Protein AF-A0A644XLJ5-F1 (afdb_monomer_lite)

Secondary structure (DSSP, 8-state):
---HHHHHHHHHHHTT-SEEEES-GGGS--S-TT-HHHHHHHHHHHHHHHHHTT-EEEE-----TTTTT-HHHHHHHTHHHHHH-SEEEEEEE-TTSSEEEEEEEEESSS-----EEEEE-TTS-EEE-SSS-HHHHHTTT--S-----THHHHHHHHS--

Foldseek 3Di:
DQDVVVLVVVLVVLAVAQEDEAPAPPVRDPDDLPPLVSLLVVLVSVVVSCVVRVHHYHHHDDDDPVQLLDPVSRCVSCVSVVVSDQWDWDWHADPVSQKIKIDTSHHHPDDDDDIFIWGADPVRDIDTDPPDDCPPRNPVPDDDDDDPDPVVVVVVVVVPD

Radius of gyration: 18.46 Å; chains: 1; bounding box: 52×44×39 Å

Sequence (161 aa):
MVDDAAVQWLMTQADGMRLLIIDPLSHITSSDENDNALRTLVVQTLKYIACEKECAILVAHHTNKGDADSAQGWLRGASALVDAARYVLTMQKWKDSWRLRLQWVKLNGCAPIADMAVKREPNGVLRRDMDSELEEDWDAKKKKGKGKGYGEKIRRARDGY

pLDDT: mean 76.79, std 19.03, range [32.72, 97.88]

InterPro domains:
  IPR027417 P-loop containing nucleoside triphosphate hydrolase [G3DSA:3.40.50.300] (1-145)
  IPR027417 P-loop containing nucleoside triphosphate hydrolase [SSF52540] (16-112)

Structure (mmCIF, N/CA/C/O backbone):
data_AF-A0A644XLJ5-F1
#
_entry.id   AF-A0A644XLJ5-F1
#
loop_
_atom_site.group_PDB
_atom_site.id
_atom_site.type_symbol
_atom_site.label_atom_id
_atom_site.label_alt_id
_atom_site.label_comp_id
_atom_site.label_asym_id
_atom_site.label_entity_id
_atom_site.label_seq_id
_atom_site.pdbx_PDB_ins_code
_atom_site.Cartn_x
_atom_site.Cartn_y
_atom_site.Cartn_z
_atom_site.occupancy
_atom_site.B_iso_or_equiv
_atom_site.auth_seq_id
_atom_site.auth_comp_id
_atom_site.auth_asym_id
_atom_site.auth_atom_id
_atom_site.pdbx_PDB_model_num
ATOM 1 N N . MET A 1 1 ? -11.737 16.084 12.154 1.00 62.50 1 MET A N 1
ATOM 2 C CA . MET A 1 1 ? -12.592 15.062 12.795 1.00 62.50 1 MET A CA 1
ATOM 3 C C . MET A 1 1 ? -12.661 13.880 11.846 1.00 62.50 1 MET A C 1
ATOM 5 O O . MET A 1 1 ? -12.686 14.127 10.646 1.00 62.50 1 MET A O 1
ATOM 9 N N . VAL A 1 2 ? -12.589 12.647 12.348 1.00 75.44 2 VAL A N 1
ATOM 10 C CA . VAL A 1 2 ? -12.787 11.444 11.520 1.00 75.44 2 VAL A CA 1
ATOM 11 C C . VAL A 1 2 ? -14.292 11.247 11.344 1.00 75.44 2 VAL A C 1
ATOM 13 O O . VAL A 1 2 ? -15.042 11.525 12.273 1.00 75.44 2 VAL A O 1
ATOM 16 N N . ASP A 1 3 ? -14.731 10.841 10.156 1.00 86.00 3 ASP A N 1
ATOM 17 C CA . ASP A 1 3 ? -16.136 10.530 9.894 1.00 86.00 3 ASP A CA 1
ATOM 18 C C . ASP A 1 3 ? -16.467 9.122 10.412 1.00 86.00 3 ASP A C 1
ATOM 20 O O . ASP A 1 3 ? -16.031 8.119 9.841 1.00 86.00 3 ASP A O 1
ATOM 24 N N . ASP A 1 4 ? -17.241 9.052 11.494 1.00 88.62 4 ASP A N 1
ATOM 25 C CA . ASP A 1 4 ? -17.640 7.795 12.131 1.00 88.62 4 ASP A CA 1
ATOM 26 C C . ASP A 1 4 ? -18.445 6.886 11.188 1.00 88.62 4 ASP A C 1
ATOM 28 O O . ASP A 1 4 ? -18.309 5.661 11.242 1.00 88.62 4 ASP A O 1
ATOM 32 N N . ALA A 1 5 ? -19.242 7.456 10.276 1.00 90.31 5 ALA A N 1
ATOM 33 C CA . ALA A 1 5 ? -20.004 6.669 9.310 1.00 90.31 5 ALA A CA 1
ATOM 34 C C . ALA A 1 5 ? -19.071 5.988 8.297 1.00 90.31 5 ALA A C 1
ATOM 36 O O . ALA A 1 5 ? -19.259 4.813 7.968 1.00 90.31 5 ALA A O 1
ATOM 37 N N . ALA A 1 6 ? -18.026 6.693 7.853 1.00 89.06 6 ALA A N 1
ATOM 38 C CA . ALA A 1 6 ? -17.002 6.129 6.975 1.00 89.06 6 ALA A CA 1
ATOM 39 C C . ALA A 1 6 ? -16.196 5.020 7.674 1.00 89.06 6 ALA A C 1
ATOM 41 O O . ALA A 1 6 ? -15.914 3.980 7.071 1.00 89.06 6 ALA A O 1
ATOM 42 N N . VAL A 1 7 ? -15.870 5.202 8.959 1.00 91.56 7 VAL A N 1
ATOM 43 C CA . VAL A 1 7 ? -15.198 4.174 9.774 1.00 91.56 7 VAL A CA 1
ATOM 44 C C . VAL A 1 7 ? -16.067 2.927 9.900 1.00 91.56 7 VAL A C 1
ATOM 46 O O . VAL A 1 7 ? -15.589 1.821 9.639 1.00 91.56 7 VAL A O 1
ATOM 49 N N . GLN A 1 8 ? -17.349 3.088 10.230 1.00 94.88 8 GLN A N 1
ATOM 50 C CA . GLN A 1 8 ? -18.272 1.963 10.366 1.00 94.88 8 GLN A CA 1
ATOM 51 C C . GLN A 1 8 ? -18.473 1.216 9.040 1.00 94.88 8 GLN A C 1
ATOM 53 O O . GLN A 1 8 ? -18.557 -0.019 9.009 1.00 94.88 8 GLN A O 1
ATOM 58 N N . TRP A 1 9 ? -18.509 1.951 7.927 1.00 94.38 9 TRP A N 1
ATOM 59 C CA . TRP A 1 9 ? -18.566 1.356 6.599 1.00 94.38 9 TRP A CA 1
ATOM 60 C C . TRP A 1 9 ? -17.327 0.494 6.317 1.00 94.38 9 TRP A C 1
ATOM 62 O O . TRP A 1 9 ? -17.480 -0.664 5.921 1.00 94.38 9 TRP A O 1
ATOM 72 N N . LEU A 1 10 ? -16.117 0.997 6.602 1.00 93.94 10 LEU A N 1
ATOM 73 C CA . LEU A 1 10 ? -14.871 0.231 6.457 1.00 93.94 10 LEU A CA 1
ATOM 74 C C . LEU A 1 10 ? -14.826 -0.997 7.372 1.00 93.94 10 LEU A C 1
ATOM 76 O O . LEU A 1 10 ? -14.411 -2.066 6.929 1.00 93.94 10 LEU A O 1
ATOM 80 N N . MET A 1 11 ? -15.286 -0.877 8.620 1.00 96.19 11 MET A N 1
ATOM 81 C CA . MET A 1 11 ? -15.397 -2.019 9.534 1.00 96.19 11 MET A CA 1
ATOM 82 C C . MET A 1 11 ? -16.300 -3.117 8.975 1.00 96.19 11 MET A C 1
ATOM 84 O O . MET A 1 11 ? -15.992 -4.295 9.130 1.00 96.19 11 MET A O 1
ATOM 88 N N . THR A 1 12 ? -17.389 -2.739 8.306 1.00 97.12 12 THR A N 1
ATOM 89 C CA . THR A 1 12 ? -18.287 -3.699 7.652 1.00 97.12 12 THR A CA 1
ATOM 90 C C . THR A 1 12 ? -17.594 -4.390 6.477 1.00 97.12 12 THR A C 1
ATOM 92 O O . THR A 1 12 ? -17.724 -5.599 6.329 1.00 97.12 12 THR A O 1
ATOM 95 N N . GLN A 1 13 ? -16.813 -3.658 5.671 1.00 96.31 13 GLN A N 1
ATOM 96 C CA . GLN A 1 13 ? -16.063 -4.256 4.554 1.00 96.31 13 GLN A CA 1
ATOM 97 C C . GLN A 1 13 ? -14.931 -5.182 5.023 1.00 96.31 13 GLN A C 1
ATOM 99 O O . GLN A 1 13 ? -14.586 -6.132 4.327 1.00 96.31 13 GLN A O 1
ATOM 104 N N . ALA A 1 14 ? -14.335 -4.900 6.182 1.00 97.00 14 ALA A N 1
ATOM 105 C CA . ALA A 1 14 ? -13.264 -5.708 6.759 1.00 97.00 14 ALA A CA 1
ATOM 106 C C . ALA A 1 14 ? -13.770 -6.982 7.464 1.00 97.00 14 ALA A C 1
ATOM 108 O O . ALA A 1 14 ? -12.965 -7.852 7.790 1.00 97.00 14 ALA A O 1
ATOM 109 N N . ASP A 1 15 ? -15.076 -7.111 7.706 1.00 96.88 15 ASP A N 1
ATOM 110 C CA . ASP A 1 15 ? -15.642 -8.238 8.446 1.00 96.88 15 ASP A CA 1
ATOM 111 C C . ASP A 1 15 ? -15.439 -9.568 7.699 1.00 96.88 15 ASP A C 1
ATOM 113 O O . ASP A 1 15 ? -15.807 -9.720 6.534 1.00 96.88 15 ASP A O 1
ATOM 117 N N . GLY A 1 16 ? -14.789 -10.532 8.358 1.00 97.00 16 GLY A N 1
ATOM 118 C CA . GLY A 1 16 ? -14.433 -11.825 7.763 1.00 97.00 16 GLY A CA 1
ATOM 119 C C . GLY A 1 16 ? -13.332 -11.774 6.693 1.00 97.00 16 GLY A C 1
ATOM 120 O O . GLY A 1 16 ? -12.995 -12.812 6.116 1.00 97.00 16 GLY A O 1
ATOM 121 N N . MET A 1 17 ? -12.754 -10.602 6.414 1.00 97.88 17 MET A N 1
ATOM 122 C CA . MET A 1 17 ? -11.672 -10.447 5.444 1.00 97.88 17 MET A CA 1
ATOM 123 C C . MET A 1 17 ? -10.304 -10.617 6.104 1.00 97.88 17 MET A C 1
ATOM 125 O O . MET A 1 17 ? -10.074 -10.212 7.237 1.00 97.88 17 MET A O 1
ATOM 129 N N . ARG A 1 18 ? -9.348 -11.185 5.361 1.00 97.62 18 ARG A N 1
ATOM 130 C CA . ARG A 1 18 ? -7.942 -11.274 5.805 1.00 97.62 18 ARG A CA 1
ATOM 131 C C . ARG A 1 18 ? -7.096 -10.091 5.341 1.00 97.62 18 ARG A C 1
ATOM 133 O O . ARG A 1 18 ? -6.046 -9.830 5.925 1.00 97.62 18 ARG A O 1
ATOM 140 N N . LEU A 1 19 ? -7.518 -9.425 4.266 1.00 97.12 19 LEU A N 1
ATOM 141 C CA . LEU A 1 19 ? -6.826 -8.295 3.659 1.00 97.12 19 LEU A CA 1
ATOM 142 C C . LEU A 1 19 ? -7.836 -7.335 3.028 1.00 97.12 19 LEU A C 1
ATOM 144 O O . LEU A 1 19 ? -8.640 -7.741 2.193 1.00 97.12 19 LEU A O 1
ATOM 148 N N . LEU A 1 20 ? -7.707 -6.059 3.368 1.00 96.31 20 LEU A N 1
ATOM 149 C CA . LEU A 1 20 ? -8.382 -4.937 2.739 1.00 96.31 20 LEU A CA 1
ATOM 150 C C . LEU A 1 20 ? -7.337 -4.073 2.027 1.00 96.31 20 LEU A C 1
ATOM 152 O O . LEU A 1 20 ? -6.303 -3.737 2.608 1.00 96.31 20 LEU A O 1
ATOM 156 N N . ILE A 1 21 ? -7.598 -3.714 0.770 1.00 95.88 21 ILE A N 1
ATOM 157 C CA . ILE A 1 21 ? -6.720 -2.847 -0.025 1.00 95.88 21 ILE A CA 1
ATOM 158 C C . ILE A 1 21 ? -7.434 -1.521 -0.275 1.00 95.88 21 ILE A C 1
ATOM 160 O O . ILE A 1 21 ? -8.540 -1.503 -0.809 1.00 95.88 21 ILE A O 1
ATOM 164 N N . ILE A 1 22 ? -6.787 -0.422 0.101 1.00 92.94 22 ILE A N 1
ATOM 165 C CA . ILE A 1 22 ? -7.260 0.945 -0.122 1.00 92.94 22 ILE A CA 1
ATOM 166 C C . ILE A 1 22 ? -6.357 1.585 -1.173 1.00 92.94 22 ILE A C 1
ATOM 168 O O . ILE A 1 22 ? -5.166 1.782 -0.923 1.00 92.94 22 ILE A O 1
ATOM 172 N N . ASP A 1 23 ? -6.913 1.921 -2.334 1.00 92.19 23 ASP A N 1
ATOM 173 C CA . ASP A 1 23 ? -6.156 2.468 -3.461 1.00 92.19 23 ASP A CA 1
ATOM 174 C C . ASP A 1 23 ? -6.890 3.644 -4.141 1.00 92.19 23 ASP A C 1
ATOM 176 O O . ASP A 1 23 ? -7.913 3.408 -4.789 1.00 92.19 23 ASP A O 1
ATOM 180 N N . PRO A 1 24 ? -6.403 4.899 -4.028 1.00 87.62 24 PRO A N 1
ATOM 181 C CA . PRO A 1 24 ? -5.344 5.398 -3.143 1.00 87.62 24 PRO A CA 1
ATOM 182 C C . PRO A 1 24 ? -5.883 5.981 -1.823 1.00 87.62 24 PRO A C 1
ATOM 184 O O . PRO A 1 24 ? -7.050 6.358 -1.706 1.00 87.62 24 PRO A O 1
ATOM 187 N N . LEU A 1 25 ? -4.995 6.162 -0.838 1.00 84.75 25 LEU A N 1
ATOM 188 C CA . LEU A 1 25 ? -5.305 6.827 0.438 1.00 84.75 25 LEU A CA 1
ATOM 189 C C . LEU A 1 25 ? -5.926 8.217 0.255 1.00 84.75 25 LEU A C 1
ATOM 191 O O . LEU A 1 25 ? -6.814 8.603 1.007 1.00 84.75 25 LEU A O 1
ATOM 195 N N . SER A 1 26 ? -5.469 8.962 -0.754 1.00 80.44 26 SER A N 1
ATOM 196 C CA . SER A 1 26 ? -5.893 10.342 -1.006 1.00 80.44 26 SER A CA 1
ATOM 197 C C . SER A 1 26 ? -7.382 10.478 -1.324 1.00 80.44 26 SER A C 1
ATOM 199 O O . SER A 1 26 ? -7.928 11.563 -1.171 1.00 80.44 26 SER A O 1
ATOM 201 N N . HIS A 1 27 ? -8.059 9.408 -1.749 1.00 81.50 27 HIS A N 1
ATOM 202 C CA . HIS A 1 27 ? -9.496 9.453 -2.041 1.00 81.50 27 HIS A CA 1
ATOM 203 C C . HIS A 1 27 ? -10.372 9.271 -0.797 1.00 81.50 27 HIS A C 1
ATOM 205 O O . HIS A 1 27 ? -11.561 9.573 -0.848 1.00 81.50 27 HIS A O 1
ATOM 211 N N . ILE A 1 28 ? -9.801 8.798 0.314 1.00 78.25 28 ILE A N 1
ATOM 212 C CA . ILE A 1 28 ? -10.531 8.576 1.572 1.00 78.25 28 ILE A CA 1
ATOM 213 C C . ILE A 1 28 ? -10.141 9.574 2.668 1.00 78.25 28 ILE A C 1
ATOM 215 O O . ILE A 1 28 ? -10.631 9.495 3.792 1.00 78.25 28 ILE A O 1
ATOM 219 N N . THR A 1 29 ? -9.257 10.520 2.352 1.00 74.31 29 THR A N 1
ATOM 220 C CA . THR A 1 29 ? -8.836 11.588 3.256 1.00 74.31 29 THR A CA 1
ATOM 221 C C . THR A 1 29 ? -9.058 12.931 2.581 1.00 74.31 29 THR A C 1
ATOM 223 O O . THR A 1 29 ? -8.467 13.201 1.543 1.00 74.31 29 THR A O 1
ATOM 226 N N . SER A 1 30 ? -9.861 13.804 3.181 1.00 61.97 30 SER A N 1
ATOM 227 C CA . SER A 1 30 ? -10.129 15.149 2.655 1.00 61.97 30 SER A CA 1
ATOM 228 C C . SER A 1 30 ? -9.070 16.187 3.063 1.00 61.97 30 SER A C 1
ATOM 230 O O . SER A 1 30 ? -9.367 17.380 3.093 1.00 61.97 30 SER A O 1
ATOM 232 N N . SER A 1 31 ? -7.871 15.758 3.473 1.00 56.44 31 SER A N 1
ATOM 233 C CA . SER A 1 31 ? -6.854 16.667 4.000 1.00 56.44 31 SER A CA 1
ATOM 234 C C . SER A 1 31 ? -6.036 17.308 2.889 1.00 56.44 31 SER A C 1
ATOM 236 O O . SER A 1 31 ? -5.711 16.661 1.896 1.00 56.44 31 SER A O 1
ATOM 238 N N . ASP A 1 32 ? -5.603 18.548 3.121 1.00 56.12 32 ASP A N 1
ATOM 239 C CA . ASP A 1 32 ? -4.381 19.041 2.496 1.00 56.12 32 ASP A CA 1
ATOM 240 C C . ASP A 1 32 ? -3.269 18.029 2.810 1.00 56.12 32 ASP A C 1
ATOM 242 O O . ASP A 1 32 ? -3.129 17.558 3.947 1.00 56.12 32 ASP A O 1
ATOM 246 N N . GLU A 1 33 ? -2.535 17.607 1.789 1.00 53.91 33 GLU A N 1
ATOM 247 C CA . GLU A 1 33 ? -1.616 16.477 1.867 1.00 53.91 33 GLU A CA 1
ATOM 248 C C . GLU A 1 33 ? -0.504 16.725 2.909 1.00 53.91 33 GLU A C 1
ATOM 250 O O . GLU A 1 33 ? 0.126 15.778 3.356 1.00 53.91 33 GLU A O 1
ATOM 255 N N . ASN A 1 34 ? -0.318 17.960 3.388 1.00 57.09 34 ASN A N 1
ATOM 256 C CA . ASN A 1 34 ? 0.707 18.345 4.360 1.00 57.09 34 ASN A CA 1
ATOM 257 C C . ASN A 1 34 ? 0.296 18.346 5.848 1.00 57.09 34 ASN A C 1
ATOM 259 O O . ASN A 1 34 ? 1.147 18.638 6.693 1.00 57.09 34 ASN A O 1
ATOM 263 N N . ASP A 1 35 ? -0.945 18.006 6.220 1.00 67.88 35 ASP A N 1
ATOM 264 C CA . ASP A 1 35 ? -1.309 17.912 7.646 1.00 67.88 35 ASP A CA 1
ATOM 265 C C . ASP A 1 35 ? -0.874 16.566 8.260 1.00 67.88 35 ASP A C 1
ATOM 267 O O . ASP A 1 35 ? -1.567 15.543 8.205 1.00 67.88 35 ASP A O 1
ATOM 271 N N . ASN A 1 36 ? 0.305 16.572 8.885 1.00 69.75 36 ASN A N 1
ATOM 272 C CA . ASN A 1 36 ? 0.872 15.403 9.559 1.00 69.75 36 ASN A CA 1
ATOM 273 C C . ASN A 1 36 ? 0.027 14.897 10.743 1.00 69.75 36 ASN A C 1
ATOM 275 O O . ASN A 1 36 ? 0.047 13.693 11.028 1.00 69.75 36 ASN A O 1
ATOM 279 N N . ALA A 1 37 ? -0.714 15.771 11.431 1.00 73.88 37 ALA A N 1
ATOM 280 C CA . ALA A 1 37 ? -1.564 15.362 12.548 1.00 73.88 37 ALA A CA 1
ATOM 281 C C . ALA A 1 37 ? -2.776 14.578 12.032 1.00 73.88 37 ALA A C 1
ATOM 283 O O . ALA A 1 37 ? -3.085 13.498 12.545 1.00 73.88 37 ALA A O 1
ATOM 284 N N . LEU A 1 38 ? -3.398 15.062 10.954 1.00 74.44 38 LEU A N 1
ATOM 285 C CA . LEU A 1 38 ? -4.516 14.375 10.313 1.00 74.44 38 LEU A CA 1
ATOM 286 C C . LEU A 1 38 ? -4.086 13.043 9.678 1.00 74.44 38 LEU A C 1
ATOM 288 O O . LEU A 1 38 ? -4.774 12.036 9.848 1.00 74.44 38 LEU A O 1
ATOM 292 N N . ARG A 1 39 ? -2.902 12.981 9.053 1.00 75.25 39 ARG A N 1
ATOM 293 C CA . ARG A 1 39 ? -2.316 11.712 8.572 1.00 75.25 39 ARG A CA 1
ATOM 294 C C . ARG A 1 39 ? -2.106 10.702 9.699 1.00 75.25 39 ARG A C 1
ATOM 296 O O . ARG A 1 39 ? -2.445 9.530 9.545 1.00 75.25 39 ARG A O 1
ATOM 303 N N . THR A 1 40 ? -1.570 11.148 10.835 1.00 80.25 40 THR A N 1
ATOM 304 C CA . THR A 1 40 ? -1.363 10.281 12.005 1.00 80.25 40 THR A CA 1
ATOM 305 C C . THR A 1 40 ? -2.691 9.711 12.499 1.00 80.25 40 THR A C 1
ATOM 307 O O . THR A 1 40 ? -2.789 8.504 12.724 1.00 80.25 40 THR A O 1
ATOM 310 N N . LEU A 1 41 ? -3.723 10.553 12.590 1.00 84.56 41 LEU A N 1
ATOM 311 C CA . LEU A 1 41 ? -5.067 10.153 13.006 1.00 84.56 41 LEU A CA 1
ATOM 312 C C . LEU A 1 41 ? -5.695 9.130 12.046 1.00 84.56 41 LEU A C 1
ATOM 314 O O . LEU A 1 41 ? -6.259 8.131 12.493 1.00 84.56 41 LEU A O 1
ATOM 318 N N . VAL A 1 42 ? -5.546 9.325 10.733 1.00 86.00 42 VAL A N 1
ATOM 319 C CA . VAL A 1 42 ? -6.014 8.364 9.720 1.00 86.00 42 VAL A CA 1
ATOM 320 C C . VAL A 1 42 ? -5.314 7.016 9.891 1.00 86.00 42 VAL A C 1
ATOM 322 O O . VAL A 1 42 ? -5.980 5.985 9.959 1.00 86.00 42 VAL A O 1
ATOM 325 N N . VAL A 1 43 ? -3.984 6.996 10.034 1.00 86.12 43 VAL A N 1
ATOM 326 C CA . VAL A 1 43 ? -3.256 5.729 10.216 1.00 86.12 43 VAL A CA 1
ATOM 327 C C . VAL A 1 43 ? -3.635 5.042 11.528 1.00 86.12 43 VAL A C 1
ATOM 329 O O . VAL A 1 43 ? -3.762 3.819 11.560 1.00 86.12 43 VAL A O 1
ATOM 332 N N . GLN A 1 44 ? -3.831 5.795 12.611 1.00 89.19 44 GLN A N 1
ATOM 333 C CA . GLN A 1 44 ? -4.311 5.242 13.881 1.00 89.19 44 GLN A CA 1
ATOM 334 C C . GLN A 1 44 ? -5.708 4.627 13.740 1.00 89.19 44 GLN A C 1
ATOM 336 O O . GLN A 1 44 ? -5.934 3.526 14.237 1.00 89.19 44 GLN A O 1
ATOM 341 N N . THR A 1 45 ? -6.601 5.283 13.002 1.00 91.75 45 THR A N 1
ATOM 342 C CA . THR A 1 45 ? -7.952 4.776 12.720 1.00 91.75 45 THR A CA 1
ATOM 343 C C . THR A 1 45 ? -7.899 3.475 11.919 1.00 91.75 45 THR A C 1
ATOM 345 O O . THR A 1 45 ? -8.527 2.489 12.295 1.00 91.75 45 THR A O 1
ATOM 348 N N . LEU A 1 46 ? -7.089 3.420 10.857 1.00 92.62 46 LEU A N 1
ATOM 349 C CA . LEU A 1 46 ? -6.919 2.198 10.065 1.00 92.62 46 LEU A CA 1
ATOM 350 C C . LEU A 1 46 ? -6.307 1.061 10.896 1.00 92.62 46 LEU A C 1
ATOM 352 O O . LEU A 1 46 ? -6.740 -0.082 10.788 1.00 92.62 46 LEU A O 1
ATOM 356 N N . LYS A 1 47 ? -5.340 1.359 11.773 1.00 92.25 47 LYS A N 1
ATOM 357 C CA . LYS A 1 47 ? -4.790 0.365 12.709 1.00 92.25 47 LYS A CA 1
ATOM 358 C C . LYS A 1 47 ? -5.848 -0.183 13.656 1.00 92.25 47 LYS A C 1
ATOM 360 O O . LYS A 1 47 ? -5.855 -1.384 13.895 1.00 92.25 47 LYS A O 1
ATOM 365 N N . TYR A 1 48 ? -6.710 0.680 14.186 1.00 93.81 48 TYR A N 1
ATOM 366 C CA . TYR A 1 48 ? -7.813 0.259 15.039 1.00 93.81 48 TYR A CA 1
ATOM 367 C C . TYR A 1 48 ? -8.727 -0.721 14.294 1.00 93.81 48 TYR A C 1
ATOM 369 O O . TYR A 1 48 ? -8.903 -1.842 14.758 1.00 93.81 48 TYR A O 1
ATOM 377 N N . ILE A 1 49 ? -9.181 -0.373 13.085 1.00 94.94 49 ILE A N 1
ATOM 378 C CA . ILE A 1 49 ? -10.005 -1.266 12.250 1.00 94.94 49 ILE A CA 1
ATOM 379 C C . ILE A 1 49 ? -9.293 -2.603 11.993 1.00 94.94 49 ILE A C 1
ATOM 381 O O . ILE A 1 49 ? -9.903 -3.659 12.137 1.00 94.94 49 ILE A O 1
ATOM 385 N N . ALA A 1 50 ? -8.002 -2.567 11.647 1.00 95.12 50 ALA A N 1
ATOM 386 C CA . ALA A 1 50 ? -7.215 -3.768 11.378 1.00 95.12 50 ALA A CA 1
ATOM 387 C C . ALA A 1 50 ? -7.134 -4.709 12.592 1.00 95.12 50 ALA A C 1
ATOM 389 O O . ALA A 1 50 ? -7.226 -5.925 12.431 1.00 95.12 50 ALA A O 1
ATOM 390 N N . CYS A 1 51 ? -6.968 -4.152 13.796 1.00 95.06 51 CYS A N 1
ATOM 391 C CA . CYS A 1 51 ? -6.945 -4.917 15.041 1.00 95.06 51 CYS A CA 1
ATOM 392 C C . CYS A 1 51 ? -8.324 -5.492 15.381 1.00 95.06 51 CYS 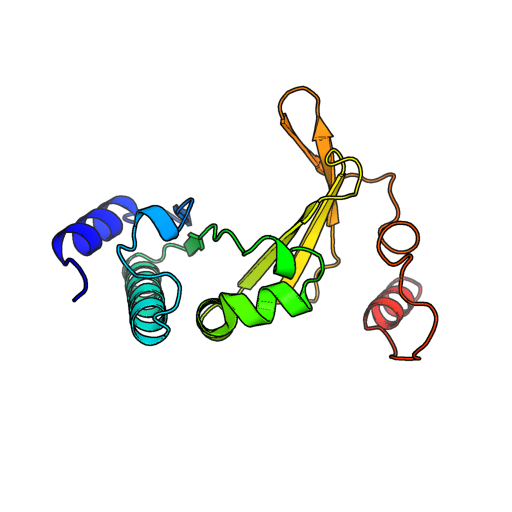A C 1
ATOM 394 O O . CYS A 1 51 ? -8.426 -6.688 15.627 1.00 95.06 51 CYS A O 1
ATOM 396 N N . GLU A 1 52 ? -9.375 -4.668 15.359 1.00 97.50 52 GLU A N 1
ATOM 397 C CA . GLU A 1 52 ? -10.733 -5.092 15.735 1.00 97.50 52 GLU A CA 1
ATOM 398 C C . GLU A 1 52 ? -11.315 -6.142 14.787 1.00 97.50 52 GLU A C 1
ATOM 400 O O . GLU A 1 52 ? -12.110 -6.984 15.199 1.00 97.50 52 GLU A O 1
ATOM 405 N N . LYS A 1 53 ? -10.950 -6.080 13.502 1.00 97.44 53 LYS A N 1
ATOM 406 C CA . LYS A 1 53 ? -11.464 -6.983 12.464 1.00 97.44 53 LYS A CA 1
ATOM 407 C C . LYS A 1 53 ? -10.507 -8.104 12.089 1.00 97.44 53 LYS A C 1
ATOM 409 O O . LYS A 1 53 ? -10.817 -8.868 11.183 1.00 97.44 53 LYS A O 1
ATOM 414 N N . GLU A 1 54 ? -9.349 -8.183 12.745 1.00 97.12 54 GLU A N 1
ATOM 415 C CA . GLU A 1 54 ? -8.279 -9.137 12.417 1.00 97.12 54 GLU A CA 1
ATOM 416 C C . GLU A 1 54 ? -7.919 -9.150 10.913 1.00 97.12 54 GLU A C 1
ATOM 418 O O . GLU A 1 54 ? -7.510 -10.163 10.341 1.00 97.12 54 GLU A O 1
ATOM 423 N N . CYS A 1 55 ? -8.049 -7.992 10.262 1.00 97.19 55 CYS A N 1
ATOM 424 C CA . CYS A 1 55 ? -7.894 -7.819 8.823 1.00 97.19 55 CYS A CA 1
ATOM 425 C C . CYS A 1 55 ? -6.655 -6.970 8.538 1.00 97.19 55 CYS A C 1
ATOM 427 O O . CYS A 1 55 ? -6.550 -5.826 8.985 1.00 97.19 55 CYS A O 1
ATOM 429 N N . ALA A 1 56 ? -5.713 -7.483 7.742 1.00 95.62 56 ALA A N 1
ATOM 430 C CA . ALA A 1 56 ? -4.601 -6.662 7.275 1.00 95.62 56 ALA A CA 1
ATOM 431 C C . ALA A 1 56 ? -5.125 -5.524 6.385 1.00 95.62 56 ALA A C 1
ATOM 433 O O . ALA A 1 56 ? -6.039 -5.729 5.593 1.00 95.62 56 ALA A O 1
ATOM 434 N N . ILE A 1 57 ? -4.532 -4.334 6.479 1.00 95.00 57 ILE A N 1
ATOM 435 C CA . ILE A 1 57 ? -4.877 -3.204 5.609 1.00 95.00 57 ILE A CA 1
ATOM 436 C C . ILE A 1 57 ? -3.630 -2.795 4.830 1.00 95.00 57 ILE A C 1
ATOM 438 O O . ILE A 1 57 ? -2.611 -2.433 5.422 1.00 95.00 57 ILE A O 1
ATOM 442 N N . LEU A 1 58 ? -3.717 -2.857 3.501 1.00 94.69 58 LEU A N 1
ATOM 443 C CA . LEU A 1 58 ? -2.709 -2.348 2.577 1.00 94.69 58 LEU A CA 1
ATOM 444 C C . LEU A 1 58 ? -3.225 -1.062 1.941 1.00 94.69 58 LEU A C 1
ATOM 446 O O . LEU A 1 58 ? -4.350 -1.008 1.456 1.00 94.69 58 LEU A O 1
ATOM 450 N N . VAL A 1 59 ? -2.389 -0.031 1.924 1.00 91.81 59 VAL A N 1
ATOM 451 C CA . VAL A 1 59 ? -2.765 1.286 1.419 1.00 91.81 59 VAL A CA 1
ATOM 452 C C . VAL A 1 59 ? -1.803 1.703 0.316 1.00 91.81 59 VAL A C 1
ATOM 454 O O . VAL A 1 59 ? -0.589 1.714 0.532 1.00 91.81 59 VAL A O 1
ATOM 457 N N . ALA A 1 60 ? -2.334 2.078 -0.847 1.00 91.06 60 ALA A N 1
ATOM 458 C CA . ALA A 1 60 ? -1.561 2.724 -1.897 1.00 91.06 60 ALA A CA 1
ATOM 459 C C . ALA A 1 60 ? -1.500 4.236 -1.645 1.00 91.06 60 ALA A C 1
ATOM 461 O O . ALA A 1 60 ? -2.512 4.896 -1.405 1.00 91.06 60 ALA A O 1
ATOM 462 N N . HIS A 1 61 ? -0.295 4.794 -1.694 1.00 86.38 61 HIS A N 1
ATOM 463 C CA . HIS A 1 61 ? -0.059 6.219 -1.502 1.00 86.38 61 HIS A CA 1
ATOM 464 C C . HIS A 1 61 ? 0.822 6.734 -2.637 1.00 86.38 61 HIS A C 1
ATOM 466 O O . HIS A 1 61 ? 1.931 6.238 -2.854 1.00 86.38 61 HIS A O 1
ATOM 472 N N . HIS A 1 62 ? 0.308 7.709 -3.384 1.00 82.81 62 HIS A N 1
ATOM 473 C CA . HIS A 1 62 ? 1.095 8.419 -4.380 1.00 82.81 62 HIS A CA 1
ATOM 474 C C . HIS A 1 62 ? 2.126 9.301 -3.693 1.00 82.81 62 HIS A C 1
ATOM 476 O O . HIS A 1 62 ? 1.880 9.825 -2.615 1.00 82.81 62 HIS A O 1
ATOM 482 N N . THR A 1 63 ? 3.268 9.493 -4.341 1.00 73.56 63 THR A N 1
ATOM 483 C CA . THR A 1 63 ? 4.266 10.451 -3.873 1.00 73.56 63 THR A CA 1
ATOM 484 C C . THR A 1 63 ? 4.552 11.505 -4.906 1.00 73.56 63 THR A C 1
ATOM 486 O O . THR A 1 63 ? 4.423 11.277 -6.112 1.00 73.56 63 THR A O 1
ATOM 489 N N . ASN A 1 64 ? 4.992 12.658 -4.414 1.00 67.25 64 ASN A N 1
ATOM 490 C CA . ASN A 1 64 ? 5.359 13.789 -5.241 1.00 67.25 64 ASN A CA 1
ATOM 491 C C . ASN A 1 64 ? 6.419 13.405 -6.280 1.00 67.25 64 ASN A C 1
ATOM 493 O O . ASN A 1 64 ? 7.343 12.632 -6.019 1.00 67.25 64 ASN A O 1
ATOM 497 N N . LYS A 1 65 ? 6.294 13.986 -7.480 1.00 58.62 65 LYS A N 1
ATOM 498 C CA . LYS A 1 65 ? 7.137 13.665 -8.646 1.00 58.62 65 LYS A CA 1
ATOM 499 C C . LYS A 1 65 ? 8.644 13.799 -8.381 1.00 58.62 65 LYS A C 1
ATOM 501 O O . LYS A 1 65 ? 9.407 13.074 -9.004 1.00 58.62 65 LYS A O 1
ATOM 506 N N . GLY A 1 66 ? 9.064 14.699 -7.486 1.00 57.25 66 GLY A N 1
ATOM 507 C CA . GLY A 1 66 ? 10.479 14.926 -7.148 1.00 57.25 66 GLY A CA 1
ATOM 508 C C . GLY A 1 66 ? 11.083 13.898 -6.185 1.00 57.25 66 GLY A C 1
ATOM 509 O O . GLY A 1 66 ? 12.300 13.737 -6.149 1.00 57.25 66 GLY A O 1
ATOM 510 N N . ASP A 1 67 ? 10.243 13.168 -5.452 1.00 58.31 67 ASP A N 1
ATOM 511 C CA . ASP A 1 67 ? 10.665 12.191 -4.443 1.00 58.31 67 ASP A CA 1
ATOM 512 C C . ASP A 1 67 ? 10.719 10.758 -4.995 1.00 58.31 67 ASP A C 1
ATOM 514 O O . ASP A 1 67 ? 11.315 9.872 -4.383 1.00 58.31 67 ASP A O 1
ATOM 518 N N . ALA A 1 68 ? 10.142 10.534 -6.182 1.00 59.62 68 ALA A N 1
ATOM 519 C CA . ALA A 1 68 ? 10.063 9.230 -6.841 1.00 59.62 68 ALA A CA 1
ATOM 520 C C . ALA A 1 68 ? 11.418 8.700 -7.346 1.00 59.62 68 ALA A C 1
ATOM 522 O O . ALA A 1 68 ? 11.547 7.509 -7.625 1.00 59.62 68 ALA A O 1
ATOM 523 N N . ASP A 1 69 ? 12.433 9.561 -7.461 1.00 60.19 69 ASP A N 1
ATOM 524 C CA . ASP A 1 69 ? 13.742 9.189 -8.009 1.00 60.19 69 ASP A CA 1
ATOM 525 C C . ASP A 1 69 ? 14.647 8.474 -6.992 1.00 60.19 69 ASP A C 1
ATOM 527 O O . ASP A 1 69 ? 15.679 7.910 -7.367 1.00 60.19 69 ASP A O 1
ATOM 531 N N . SER A 1 70 ? 14.281 8.456 -5.705 1.00 65.56 70 SER A N 1
ATOM 532 C CA . SER A 1 70 ? 14.999 7.668 -4.701 1.00 65.56 70 SER A CA 1
ATOM 533 C C . SER A 1 70 ? 14.111 7.267 -3.525 1.00 65.56 70 SER A C 1
ATOM 535 O O . SER A 1 70 ? 13.310 8.062 -3.042 1.00 65.56 70 SER A O 1
ATOM 537 N N . ALA A 1 71 ? 14.343 6.074 -2.967 1.00 64.12 71 ALA A N 1
ATOM 538 C CA . ALA A 1 71 ? 13.671 5.630 -1.741 1.00 64.12 71 ALA A CA 1
ATOM 539 C C . ALA A 1 71 ? 13.829 6.628 -0.571 1.00 64.12 71 ALA A C 1
ATOM 541 O O . ALA A 1 71 ? 12.943 6.756 0.265 1.00 64.12 71 ALA A O 1
ATOM 542 N N . GLN A 1 72 ? 14.943 7.369 -0.524 1.00 62.75 72 GLN A N 1
ATOM 543 C CA . GLN A 1 72 ? 15.204 8.389 0.498 1.00 62.75 72 GLN A CA 1
ATOM 544 C C . GLN A 1 72 ? 14.384 9.674 0.311 1.00 62.75 72 GLN A C 1
ATOM 546 O O . GLN A 1 72 ? 14.003 10.282 1.307 1.00 62.75 72 GLN A O 1
ATOM 551 N N . GLY A 1 73 ? 14.106 10.089 -0.930 1.00 64.56 73 GLY A N 1
ATOM 552 C CA . GLY A 1 73 ? 13.202 11.213 -1.209 1.00 64.56 73 GLY A CA 1
ATOM 553 C C . GLY A 1 73 ? 11.774 10.870 -0.793 1.00 64.56 73 GLY A C 1
ATOM 554 O O . GLY A 1 73 ? 11.162 11.583 -0.004 1.00 64.56 73 GLY A O 1
ATOM 555 N N . TRP A 1 74 ? 11.306 9.690 -1.208 1.00 67.62 74 TRP A N 1
ATOM 556 C CA . TRP A 1 74 ? 9.994 9.148 -0.845 1.00 67.62 74 TRP A CA 1
ATOM 557 C C . TRP A 1 74 ? 9.754 9.132 0.674 1.00 67.62 74 TRP A C 1
ATOM 559 O O . TRP A 1 74 ? 8.731 9.622 1.157 1.00 67.62 74 TRP A O 1
ATOM 569 N N . LEU A 1 75 ? 10.737 8.645 1.442 1.00 64.31 75 LEU A N 1
ATOM 570 C CA . LEU A 1 75 ? 10.673 8.586 2.907 1.00 64.31 75 LEU A CA 1
ATOM 571 C C . LEU A 1 75 ? 10.441 9.958 3.561 1.00 64.31 75 LEU A C 1
ATOM 573 O O . LEU A 1 75 ? 9.832 10.027 4.627 1.00 64.31 75 LEU A O 1
ATOM 577 N N . ARG A 1 76 ? 10.913 11.048 2.944 1.00 63.44 76 ARG A N 1
ATOM 578 C CA . ARG A 1 76 ? 10.763 12.405 3.489 1.00 63.44 76 ARG A CA 1
ATOM 579 C C . ARG A 1 76 ? 9.352 12.956 3.301 1.00 63.44 76 ARG A C 1
ATOM 581 O O . ARG A 1 76 ? 8.847 13.591 4.220 1.00 63.44 76 ARG A O 1
ATOM 588 N N . GLY A 1 77 ? 8.711 12.689 2.162 1.00 63.91 77 GLY A N 1
ATOM 589 C CA . GLY A 1 77 ? 7.340 13.142 1.877 1.00 63.91 77 GLY A CA 1
ATOM 590 C C . GLY A 1 77 ? 6.243 12.334 2.587 1.00 63.91 77 GLY A C 1
ATOM 591 O O . GLY A 1 77 ? 5.135 12.832 2.798 1.00 63.91 77 GLY A O 1
ATOM 592 N N . ALA A 1 78 ? 6.557 11.100 2.995 1.00 68.00 78 ALA A N 1
ATOM 593 C CA . ALA A 1 78 ? 5.617 10.158 3.608 1.00 68.00 78 ALA A CA 1
ATOM 594 C C . ALA A 1 78 ? 5.979 9.773 5.058 1.00 68.00 78 ALA A C 1
ATOM 596 O O . ALA A 1 78 ? 5.494 8.758 5.559 1.00 68.00 78 ALA A O 1
ATOM 597 N N . SER A 1 79 ? 6.816 10.557 5.744 1.00 71.94 79 SER A N 1
ATOM 598 C CA . SER A 1 79 ? 7.389 10.217 7.060 1.00 71.94 79 SER A CA 1
ATOM 599 C C . SER A 1 79 ? 6.351 9.756 8.090 1.00 71.94 79 SER A C 1
ATOM 601 O O . SER A 1 79 ? 6.505 8.684 8.666 1.00 71.94 79 SER A O 1
ATOM 603 N N . ALA A 1 80 ? 5.233 10.475 8.239 1.00 72.88 80 ALA A N 1
ATOM 604 C CA . ALA A 1 80 ? 4.158 10.095 9.162 1.00 72.88 80 ALA A CA 1
ATOM 605 C C . ALA A 1 80 ? 3.543 8.712 8.848 1.00 72.88 80 ALA A C 1
ATOM 607 O O . ALA A 1 80 ? 3.258 7.931 9.759 1.00 72.88 80 ALA A O 1
ATOM 608 N N . LEU A 1 81 ? 3.370 8.377 7.562 1.00 77.69 81 LEU A N 1
ATOM 609 C CA . LEU A 1 81 ? 2.869 7.064 7.131 1.00 77.69 81 LEU A CA 1
ATOM 610 C C . LEU A 1 81 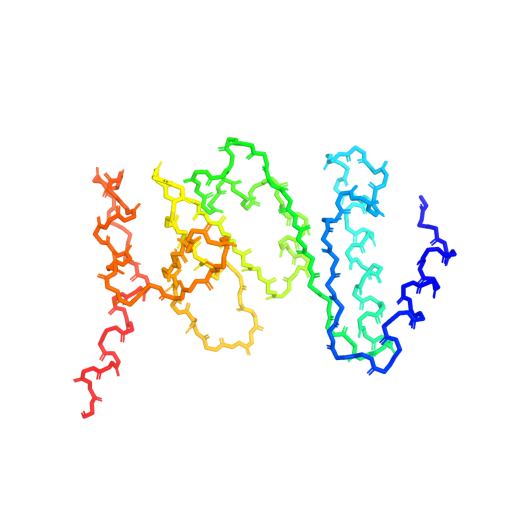? 3.907 5.973 7.404 1.00 77.69 81 LEU A C 1
ATOM 612 O O . LEU A 1 81 ? 3.577 4.901 7.914 1.00 77.69 81 LEU A O 1
ATOM 616 N N . VAL A 1 82 ? 5.169 6.261 7.093 1.00 79.75 82 VAL A N 1
ATOM 617 C CA . VAL A 1 82 ? 6.292 5.335 7.264 1.00 79.75 82 VAL A CA 1
ATOM 618 C C . VAL A 1 82 ? 6.514 5.002 8.726 1.00 79.75 82 VAL A C 1
ATOM 620 O O . VAL A 1 82 ? 6.657 3.827 9.066 1.00 79.75 82 VAL A O 1
ATOM 623 N N . ASP A 1 83 ? 6.546 6.009 9.592 1.00 79.50 83 ASP A N 1
ATOM 624 C CA . ASP A 1 83 ? 6.800 5.843 11.021 1.00 79.50 83 ASP A CA 1
ATOM 625 C C . ASP A 1 83 ? 5.725 4.966 11.654 1.00 79.50 83 ASP A C 1
ATOM 627 O O . ASP A 1 83 ? 6.033 4.020 12.388 1.00 79.50 83 ASP A O 1
ATOM 631 N N . ALA A 1 84 ? 4.469 5.195 11.276 1.00 79.00 84 ALA A N 1
ATOM 632 C CA . ALA A 1 84 ? 3.349 4.435 11.788 1.00 79.00 84 ALA A CA 1
ATOM 633 C C . ALA A 1 84 ? 3.234 3.023 11.176 1.00 79.00 84 ALA A C 1
ATOM 635 O O . ALA A 1 84 ? 2.776 2.111 11.872 1.00 79.00 84 ALA A O 1
ATOM 636 N N . ALA A 1 85 ? 3.644 2.796 9.927 1.00 86.00 85 ALA A N 1
ATOM 637 C CA . ALA A 1 85 ? 3.537 1.489 9.276 1.00 86.00 85 ALA A CA 1
ATOM 638 C C . ALA A 1 85 ? 4.600 0.483 9.762 1.00 86.00 85 ALA A C 1
ATOM 640 O O . ALA A 1 85 ? 5.734 0.839 10.084 1.00 86.00 85 ALA A O 1
ATOM 641 N N . ARG A 1 86 ? 4.250 -0.812 9.791 1.00 87.88 86 ARG A N 1
ATOM 642 C CA . ARG A 1 86 ? 5.206 -1.914 10.055 1.00 87.88 86 ARG A CA 1
ATOM 643 C C . ARG A 1 86 ? 5.878 -2.444 8.791 1.00 87.88 86 ARG A C 1
ATOM 645 O O . ARG A 1 86 ? 6.983 -2.976 8.870 1.00 87.88 86 ARG A O 1
ATOM 652 N N . TYR A 1 87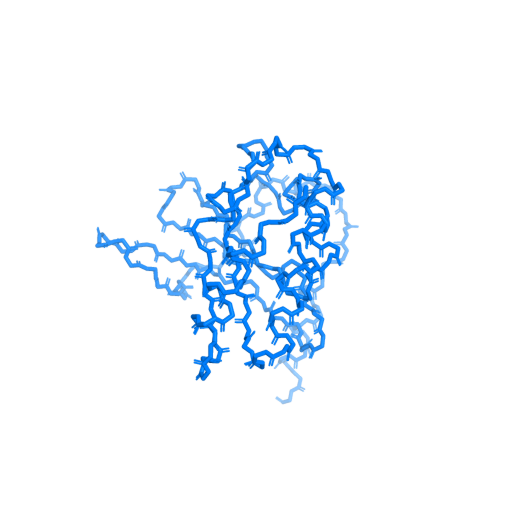 ? 5.194 -2.296 7.664 1.00 90.88 87 TYR A N 1
ATOM 653 C CA . TYR A 1 87 ? 5.624 -2.739 6.352 1.00 90.88 87 TYR A CA 1
ATOM 654 C C . TYR A 1 87 ? 5.459 -1.588 5.380 1.00 90.88 87 TYR A C 1
ATOM 656 O O . TYR A 1 87 ? 4.405 -0.954 5.350 1.00 90.88 87 TYR A O 1
ATOM 664 N N . VAL A 1 88 ? 6.504 -1.317 4.611 1.00 90.62 88 VAL A N 1
ATOM 665 C CA . VAL A 1 88 ? 6.497 -0.273 3.594 1.00 90.62 88 VAL A CA 1
ATOM 666 C C . VAL A 1 88 ? 7.202 -0.803 2.362 1.00 90.62 88 VAL A C 1
ATOM 668 O O . VAL A 1 88 ? 8.373 -1.188 2.432 1.00 90.62 88 VAL A O 1
ATOM 671 N N . LEU A 1 89 ? 6.480 -0.792 1.245 1.00 91.19 89 LEU A N 1
ATOM 672 C CA . LEU A 1 89 ? 7.003 -1.138 -0.063 1.00 91.19 89 LEU A CA 1
ATOM 673 C C . LEU A 1 89 ? 6.909 0.072 -0.981 1.00 91.19 89 LEU A C 1
ATOM 675 O O . LEU A 1 89 ? 5.941 0.829 -0.918 1.00 91.19 89 LEU A O 1
ATOM 679 N N . THR A 1 90 ? 7.894 0.227 -1.855 1.00 89.12 90 THR A N 1
ATOM 680 C CA . THR A 1 90 ? 7.867 1.240 -2.909 1.00 89.12 90 THR A CA 1
ATOM 681 C C . THR A 1 90 ? 7.991 0.577 -4.268 1.00 89.12 90 THR A C 1
ATOM 683 O O . THR A 1 90 ? 8.690 -0.422 -4.432 1.00 89.12 90 THR A O 1
ATOM 686 N N . MET A 1 91 ? 7.302 1.143 -5.255 1.00 89.00 91 MET A N 1
ATOM 687 C CA . MET A 1 91 ? 7.469 0.788 -6.658 1.00 89.00 91 MET A CA 1
ATOM 688 C C . MET A 1 91 ? 8.094 1.967 -7.384 1.00 89.00 91 MET A C 1
ATOM 690 O O . MET A 1 91 ? 7.484 3.029 -7.497 1.00 89.00 91 MET A O 1
ATOM 694 N N . GLN A 1 92 ? 9.306 1.774 -7.887 1.00 85.44 92 GLN A N 1
ATOM 695 C CA . GLN A 1 92 ? 10.012 2.781 -8.663 1.00 85.44 92 GLN A CA 1
ATOM 696 C C . GLN A 1 92 ? 10.061 2.337 -10.125 1.00 85.44 92 GLN A C 1
ATOM 698 O O . GLN A 1 92 ? 10.338 1.177 -10.415 1.00 85.44 92 GLN A O 1
ATOM 703 N N . LYS A 1 93 ? 9.771 3.247 -11.059 1.00 86.06 93 LYS A N 1
ATOM 704 C CA . LYS A 1 93 ? 9.857 2.969 -12.498 1.00 86.06 93 LYS A CA 1
ATOM 705 C C . LYS A 1 93 ? 11.283 3.100 -13.008 1.00 86.06 93 LYS A C 1
ATOM 707 O O . LYS A 1 93 ? 12.033 3.968 -12.565 1.00 86.06 93 LYS A O 1
ATOM 712 N N . TRP A 1 94 ? 11.621 2.266 -13.980 1.00 83.75 94 TRP A N 1
ATOM 713 C CA . TRP A 1 94 ? 12.817 2.448 -14.778 1.00 83.75 94 TRP A CA 1
ATOM 714 C C . TRP A 1 94 ? 12.615 3.542 -15.827 1.00 83.75 94 TRP A C 1
ATOM 716 O O . TRP A 1 94 ? 11.493 3.994 -16.069 1.00 83.75 94 TRP A O 1
ATOM 726 N N . LYS A 1 95 ? 13.705 3.961 -16.481 1.00 80.56 95 LYS A N 1
ATOM 727 C CA . LYS A 1 95 ? 13.663 4.989 -17.535 1.00 80.56 95 LYS A CA 1
ATOM 728 C C . LYS A 1 95 ? 12.711 4.617 -18.674 1.00 80.56 95 LYS A C 1
ATOM 730 O O . LYS A 1 95 ? 12.043 5.493 -19.211 1.00 80.56 95 LYS A O 1
ATOM 735 N N . ASP A 1 96 ? 12.628 3.331 -19.007 1.00 82.75 96 ASP A N 1
ATOM 736 C CA . ASP A 1 96 ? 11.742 2.817 -20.057 1.00 82.75 96 ASP A CA 1
ATOM 737 C C . ASP A 1 96 ? 10.276 2.663 -19.614 1.00 82.75 96 ASP A C 1
ATOM 739 O O . ASP A 1 96 ? 9.421 2.402 -20.451 1.00 82.75 96 ASP A O 1
ATOM 743 N N . SER A 1 97 ? 9.967 2.841 -18.321 1.00 83.62 97 SER A N 1
ATOM 744 C CA . SER A 1 97 ? 8.643 2.636 -17.700 1.00 83.62 97 SER A CA 1
ATOM 745 C C . SER A 1 97 ? 8.043 1.224 -17.826 1.00 83.62 97 SER A C 1
ATOM 747 O O . SER A 1 97 ? 7.002 0.948 -17.223 1.00 83.62 97 SER A O 1
ATOM 749 N N . TRP A 1 98 ? 8.699 0.325 -18.559 1.00 89.31 98 TRP A N 1
ATOM 750 C CA . TRP A 1 98 ? 8.322 -1.077 -18.717 1.00 89.31 98 TRP A CA 1
ATOM 751 C C . TRP A 1 98 ? 8.908 -1.939 -17.606 1.00 89.31 98 TRP A C 1
ATOM 753 O O . TRP A 1 98 ? 8.303 -2.944 -17.236 1.00 89.31 98 TRP A O 1
ATOM 763 N N . ARG A 1 99 ? 10.039 -1.524 -17.032 1.00 89.38 99 ARG A N 1
ATOM 764 C CA . ARG A 1 99 ? 10.627 -2.142 -15.843 1.00 89.38 99 ARG A CA 1
ATOM 765 C C . ARG A 1 99 ? 10.332 -1.328 -14.590 1.00 89.38 99 ARG A C 1
ATOM 767 O O . ARG A 1 99 ? 10.249 -0.098 -14.612 1.00 89.38 99 ARG A O 1
ATOM 774 N N . LEU A 1 100 ? 10.168 -2.035 -13.484 1.00 89.56 100 LEU A N 1
ATOM 775 C CA . LEU A 1 100 ? 9.860 -1.513 -12.163 1.00 89.56 100 LEU A CA 1
ATOM 776 C C . LEU A 1 100 ? 10.743 -2.228 -11.141 1.00 89.56 100 LEU A C 1
ATOM 778 O O . LEU A 1 100 ? 10.990 -3.429 -11.251 1.00 89.56 100 LEU A O 1
ATOM 782 N N . ARG A 1 101 ? 11.172 -1.500 -10.117 1.00 89.12 101 ARG A N 1
ATOM 783 C CA . ARG A 1 101 ? 11.805 -2.061 -8.927 1.00 89.12 101 ARG A CA 1
ATOM 784 C C . ARG A 1 101 ? 10.808 -1.986 -7.782 1.00 89.12 101 ARG A C 1
ATOM 786 O O . ARG A 1 101 ? 10.378 -0.894 -7.411 1.00 89.12 101 ARG A O 1
ATOM 793 N N . LEU A 1 102 ? 10.446 -3.142 -7.243 1.00 90.50 102 LEU A N 1
ATOM 794 C CA . LEU A 1 102 ? 9.717 -3.260 -5.987 1.00 90.50 102 LEU A CA 1
ATOM 795 C C . LEU A 1 102 ? 10.745 -3.356 -4.858 1.00 90.50 102 LEU A C 1
ATOM 797 O O . LEU A 1 102 ? 11.573 -4.269 -4.858 1.00 90.50 102 LEU A O 1
ATOM 801 N N . GLN A 1 103 ? 10.711 -2.405 -3.929 1.00 88.88 103 GLN A N 1
ATOM 802 C CA . GLN A 1 103 ? 11.655 -2.335 -2.815 1.00 88.88 103 GLN A CA 1
ATOM 803 C C . GLN A 1 103 ? 10.952 -2.472 -1.476 1.00 88.88 103 GLN A C 1
ATOM 805 O O . GLN A 1 103 ? 9.872 -1.916 -1.275 1.00 88.88 103 GLN A O 1
ATOM 810 N N . TRP A 1 104 ? 11.610 -3.143 -0.534 1.00 89.38 104 TRP A N 1
ATOM 811 C CA . TRP A 1 104 ? 11.145 -3.265 0.845 1.00 89.38 104 TRP A CA 1
ATOM 812 C C . TRP A 1 104 ? 11.861 -2.245 1.728 1.00 89.38 104 TRP A C 1
ATOM 814 O O . TRP A 1 104 ? 12.948 -2.491 2.248 1.00 89.38 104 TRP A O 1
ATOM 824 N N . VAL A 1 105 ? 11.248 -1.073 1.892 1.00 86.69 105 VAL A N 1
ATOM 825 C CA . VAL A 1 105 ? 11.857 0.070 2.593 1.00 86.69 105 VAL A CA 1
ATOM 826 C C . VAL A 1 105 ? 11.756 -0.067 4.114 1.00 86.69 105 VAL A C 1
ATOM 828 O O . VAL A 1 105 ? 12.642 0.386 4.839 1.00 86.69 105 VAL A O 1
ATOM 831 N N . LYS A 1 106 ? 10.699 -0.714 4.615 1.00 88.06 106 LYS A N 1
ATOM 832 C CA . LYS A 1 106 ? 10.531 -1.026 6.041 1.00 88.06 106 LYS A CA 1
ATOM 833 C C . LYS A 1 106 ? 9.931 -2.414 6.199 1.00 88.06 106 LYS A C 1
ATOM 835 O O . LYS A 1 106 ? 8.909 -2.722 5.587 1.00 88.06 106 LYS A O 1
ATOM 840 N N . LEU A 1 107 ? 10.562 -3.226 7.041 1.00 90.44 107 LEU A N 1
ATOM 841 C CA . LEU A 1 107 ? 10.171 -4.599 7.338 1.00 90.44 107 LEU A CA 1
ATOM 842 C C . LEU A 1 107 ? 10.361 -4.868 8.831 1.00 90.44 107 LEU A C 1
ATOM 844 O O . LEU A 1 107 ? 11.483 -5.055 9.297 1.00 90.44 107 LEU A O 1
ATOM 848 N N . ASN A 1 108 ? 9.266 -4.910 9.586 1.00 89.69 108 ASN A N 1
ATOM 849 C CA . ASN A 1 108 ? 9.316 -5.197 11.018 1.00 89.69 108 ASN A CA 1
ATOM 850 C C . ASN A 1 108 ? 8.853 -6.627 11.316 1.00 89.69 108 ASN A C 1
ATOM 852 O O . ASN A 1 108 ? 7.657 -6.906 11.243 1.00 89.69 108 ASN A O 1
ATOM 856 N N . GLY A 1 109 ? 9.760 -7.486 11.790 1.00 87.75 109 GLY A N 1
ATOM 857 C CA . GLY A 1 109 ? 9.423 -8.837 12.266 1.00 87.75 109 GLY A CA 1
ATOM 858 C C . GLY A 1 109 ? 9.496 -9.936 11.202 1.00 87.75 109 GLY A C 1
ATOM 859 O O . GLY A 1 109 ? 8.851 -10.966 11.355 1.00 87.75 109 GLY A O 1
ATOM 860 N N . CYS A 1 110 ? 10.273 -9.731 10.137 1.00 88.38 110 CYS A N 1
ATOM 861 C CA . CYS A 1 110 ? 10.581 -10.762 9.148 1.00 88.38 110 CYS A CA 1
ATOM 862 C C . CYS A 1 110 ? 12.063 -10.711 8.749 1.00 88.38 110 CYS A C 1
ATOM 864 O O . CYS A 1 110 ? 12.759 -9.730 9.025 1.00 88.38 110 CYS A O 1
ATOM 866 N N . ALA A 1 111 ? 12.546 -11.789 8.127 1.00 89.06 111 ALA A N 1
ATOM 867 C CA . ALA A 1 111 ? 13.881 -11.817 7.545 1.00 89.06 111 ALA A CA 1
ATOM 868 C C . ALA A 1 111 ? 13.990 -10.791 6.400 1.00 89.06 111 ALA A C 1
ATOM 870 O O . ALA A 1 111 ? 12.984 -10.506 5.745 1.00 89.06 111 ALA A O 1
ATOM 871 N N . PRO A 1 112 ? 15.189 -10.247 6.130 1.00 85.81 112 PRO A N 1
ATOM 872 C CA . PRO A 1 112 ? 15.396 -9.351 5.000 1.00 85.81 112 PRO A CA 1
ATOM 873 C C . PRO A 1 112 ? 14.909 -9.970 3.685 1.00 85.81 112 PRO A C 1
ATOM 875 O O . PRO A 1 112 ? 15.256 -11.107 3.362 1.00 85.81 112 PRO A O 1
ATOM 878 N N . ILE A 1 113 ? 14.132 -9.203 2.921 1.00 87.88 113 ILE A N 1
ATOM 879 C CA . ILE A 1 113 ? 13.654 -9.576 1.588 1.00 87.88 113 ILE A CA 1
ATOM 880 C C . ILE A 1 113 ? 14.435 -8.744 0.575 1.00 87.88 113 ILE A C 1
ATOM 882 O O . ILE A 1 113 ? 14.546 -7.528 0.725 1.00 87.88 113 ILE A O 1
ATOM 886 N N . ALA A 1 114 ? 15.011 -9.404 -0.429 1.00 87.19 114 ALA A N 1
ATOM 887 C CA . ALA A 1 114 ? 15.703 -8.714 -1.508 1.00 87.19 114 ALA A CA 1
ATOM 888 C C . ALA A 1 114 ? 14.698 -7.981 -2.401 1.00 87.19 114 ALA A C 1
ATOM 890 O O . ALA A 1 114 ? 13.619 -8.505 -2.679 1.00 87.19 114 ALA A O 1
ATOM 891 N N . ASP A 1 115 ? 15.096 -6.806 -2.887 1.00 88.44 115 ASP A N 1
ATOM 892 C CA . ASP A 1 115 ? 14.344 -6.070 -3.899 1.00 88.44 115 ASP A CA 1
ATOM 893 C C . ASP A 1 115 ? 14.038 -6.956 -5.116 1.00 88.44 115 ASP A C 1
ATOM 895 O O . ASP A 1 115 ? 14.749 -7.921 -5.414 1.00 88.44 115 ASP A O 1
ATOM 899 N N . MET A 1 116 ? 12.960 -6.628 -5.826 1.00 89.69 116 MET A N 1
ATOM 900 C CA . MET A 1 116 ? 12.454 -7.431 -6.932 1.00 89.69 116 MET A CA 1
ATOM 901 C C . MET A 1 116 ? 12.338 -6.581 -8.192 1.00 89.69 116 MET A C 1
ATOM 903 O O . MET A 1 116 ? 11.702 -5.526 -8.188 1.00 89.69 116 MET A O 1
ATOM 907 N N . ALA A 1 117 ? 12.933 -7.069 -9.280 1.00 91.06 117 ALA A N 1
ATOM 908 C CA . ALA A 1 117 ? 12.701 -6.539 -10.612 1.00 91.06 117 ALA A CA 1
ATOM 909 C C . ALA A 1 117 ? 11.369 -7.075 -11.139 1.00 91.06 117 ALA A C 1
ATOM 911 O O . ALA A 1 117 ? 11.044 -8.259 -11.002 1.00 91.06 117 ALA A O 1
ATOM 912 N N . VAL A 1 118 ? 10.585 -6.186 -11.731 1.00 92.75 118 VAL A N 1
ATOM 913 C CA . VAL A 1 118 ? 9.263 -6.484 -12.265 1.00 92.75 118 VAL A CA 1
ATOM 914 C C . VAL A 1 118 ? 9.160 -5.853 -13.647 1.00 92.75 118 VAL A C 1
ATOM 916 O O . VAL A 1 118 ? 9.524 -4.694 -13.827 1.00 92.75 118 VAL A O 1
ATOM 919 N N . LYS A 1 119 ? 8.643 -6.595 -14.623 1.00 93.31 119 LYS A N 1
ATOM 920 C CA . LYS A 1 119 ? 8.364 -6.103 -15.972 1.00 93.31 119 LYS A CA 1
ATOM 921 C C . LYS A 1 119 ? 6.868 -6.043 -16.228 1.00 93.31 119 LYS A C 1
ATOM 923 O O . LYS A 1 119 ? 6.112 -6.910 -15.787 1.00 93.31 119 LYS A O 1
ATOM 928 N N . ARG A 1 120 ? 6.450 -5.005 -16.938 1.00 94.12 120 ARG A N 1
ATOM 929 C CA . ARG A 1 120 ? 5.084 -4.824 -17.409 1.00 94.12 120 ARG A CA 1
ATOM 930 C C . ARG A 1 120 ? 4.928 -5.510 -18.762 1.00 94.12 120 ARG A C 1
ATOM 932 O O . ARG A 1 120 ? 5.721 -5.299 -19.673 1.00 94.12 120 ARG A O 1
ATOM 939 N N . GLU A 1 121 ? 3.907 -6.338 -18.886 1.00 93.94 121 GLU A N 1
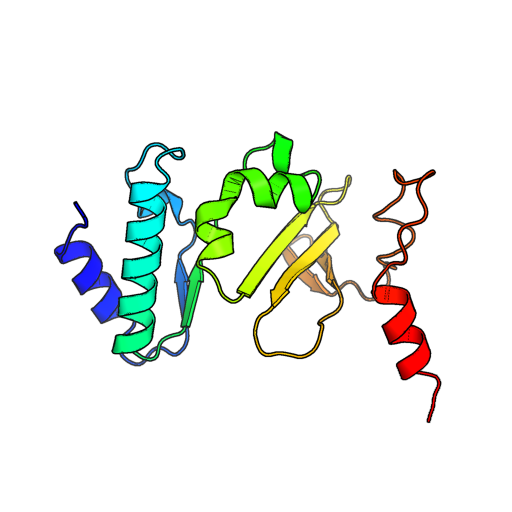ATOM 940 C CA . GLU A 1 121 ? 3.499 -6.938 -20.151 1.00 93.94 121 GLU A CA 1
ATOM 941 C C . GLU A 1 121 ? 2.635 -5.950 -20.956 1.00 93.94 121 GLU A C 1
ATOM 943 O O . GLU A 1 121 ? 2.070 -5.020 -20.375 1.00 93.94 121 GLU A O 1
ATOM 948 N N . PRO A 1 122 ? 2.475 -6.128 -22.281 1.00 94.25 122 PRO A N 1
ATOM 949 C CA . PRO A 1 122 ? 1.656 -5.232 -23.105 1.00 94.25 122 PRO A CA 1
ATOM 950 C C . PRO A 1 122 ? 0.204 -5.068 -22.623 1.00 94.25 122 PRO A C 1
ATOM 952 O O . PRO A 1 122 ? -0.407 -4.031 -22.855 1.00 94.25 122 PRO A O 1
ATOM 955 N N . ASN A 1 123 ? -0.337 -6.064 -21.915 1.00 95.12 123 ASN A N 1
ATOM 956 C CA . ASN A 1 123 ? -1.665 -6.028 -21.289 1.00 95.12 123 ASN A CA 1
ATOM 957 C C . ASN A 1 123 ? -1.692 -5.299 -19.925 1.00 95.12 123 ASN A C 1
ATOM 959 O O . ASN A 1 123 ? -2.719 -5.286 -19.254 1.00 95.12 123 ASN A O 1
ATOM 963 N N . GLY A 1 124 ? -0.566 -4.737 -19.484 1.00 92.62 124 GLY A N 1
ATOM 964 C CA . GLY A 1 124 ? -0.423 -4.031 -18.215 1.00 92.62 124 GLY A CA 1
ATOM 965 C C . GLY A 1 124 ? -0.084 -4.912 -17.010 1.00 92.62 124 GLY A C 1
ATOM 966 O O . GLY A 1 124 ? 0.270 -4.348 -15.971 1.00 92.62 124 GLY A O 1
ATOM 967 N N . VAL A 1 125 ? -0.132 -6.245 -17.135 1.00 95.88 125 VAL A N 1
ATOM 968 C CA . VAL A 1 125 ? 0.187 -7.186 -16.048 1.00 95.88 125 VAL A CA 1
ATOM 969 C C . VAL A 1 125 ? 1.653 -7.064 -15.656 1.00 95.88 125 VAL A C 1
ATOM 971 O O . VAL A 1 125 ? 2.535 -6.916 -16.498 1.00 95.88 125 VAL A O 1
ATOM 974 N N . LEU A 1 126 ? 1.913 -7.134 -14.356 1.00 94.62 126 LEU A N 1
ATOM 975 C CA . LEU A 1 126 ? 3.254 -7.105 -13.801 1.00 94.62 126 LEU A CA 1
ATOM 976 C C . LEU A 1 126 ? 3.740 -8.528 -13.533 1.00 94.62 126 LEU A C 1
ATOM 978 O O . LEU A 1 126 ? 3.095 -9.278 -12.801 1.00 94.62 126 LEU A O 1
ATOM 982 N N . ARG A 1 127 ? 4.889 -8.893 -14.103 1.00 94.38 127 ARG A N 1
ATOM 983 C CA . ARG A 1 127 ? 5.553 -10.172 -13.838 1.00 94.38 127 ARG A CA 1
ATOM 984 C C . ARG A 1 127 ? 6.936 -9.953 -13.278 1.00 94.38 127 ARG A C 1
ATOM 986 O O . ARG A 1 127 ? 7.618 -9.001 -13.645 1.00 94.38 127 ARG A O 1
ATOM 993 N N . ARG A 1 128 ? 7.363 -10.874 -12.419 1.00 91.38 128 ARG A N 1
ATOM 994 C CA . ARG A 1 128 ? 8.742 -10.898 -11.947 1.00 91.38 128 ARG A CA 1
ATOM 995 C C . ARG A 1 128 ? 9.681 -10.985 -13.146 1.00 91.38 128 ARG A C 1
ATOM 997 O O . ARG A 1 128 ? 9.500 -11.830 -14.024 1.00 91.38 128 ARG A O 1
ATOM 1004 N N . ASP A 1 129 ? 10.653 -10.091 -13.170 1.00 88.94 129 ASP A N 1
ATOM 1005 C CA . ASP A 1 129 ? 11.728 -10.116 -14.141 1.00 88.94 129 ASP A CA 1
ATOM 1006 C C . ASP A 1 129 ? 12.891 -10.909 -13.540 1.00 88.94 129 ASP A C 1
ATOM 1008 O O . ASP A 1 129 ? 13.458 -10.517 -12.521 1.00 88.94 129 ASP A O 1
ATOM 1012 N N . MET A 1 130 ? 13.163 -12.078 -14.116 1.00 80.31 130 MET A N 1
ATOM 1013 C CA . MET A 1 130 ? 14.231 -12.976 -13.666 1.00 80.31 130 MET A CA 1
ATOM 1014 C C . MET A 1 130 ? 15.550 -12.708 -14.395 1.00 80.31 130 MET A C 1
ATOM 1016 O O . MET A 1 130 ? 16.580 -13.208 -13.954 1.00 80.31 130 MET A O 1
ATOM 1020 N N . ASP A 1 131 ? 15.500 -11.933 -15.482 1.00 72.25 131 ASP A N 1
ATOM 1021 C CA . ASP A 1 131 ? 16.607 -11.757 -16.423 1.00 72.25 131 ASP A CA 1
ATOM 1022 C C . ASP A 1 131 ? 17.358 -10.439 -16.177 1.00 72.25 131 ASP A C 1
ATOM 1024 O O . ASP A 1 131 ? 18.531 -10.315 -16.521 1.00 72.25 131 ASP A O 1
ATOM 1028 N N . SER A 1 132 ? 16.697 -9.450 -15.564 1.00 67.62 132 SER A N 1
ATOM 1029 C CA . SER A 1 132 ? 17.327 -8.184 -15.180 1.00 67.62 132 SER A CA 1
ATOM 1030 C C . SER A 1 132 ? 18.030 -8.305 -13.824 1.00 67.62 132 SER A C 1
ATOM 1032 O O . SER A 1 132 ? 17.379 -8.466 -12.787 1.00 67.62 132 SER A O 1
ATOM 1034 N N . GLU A 1 133 ? 19.356 -8.151 -13.801 1.00 61.97 133 GLU A N 1
ATOM 1035 C CA . GLU A 1 133 ? 20.086 -7.965 -12.546 1.00 61.97 133 GLU A CA 1
ATOM 1036 C C . GLU A 1 133 ? 19.812 -6.568 -11.964 1.00 61.97 133 GLU A C 1
ATOM 1038 O O . GLU A 1 133 ? 20.032 -5.539 -12.600 1.00 61.97 133 GLU A O 1
ATOM 1043 N N . LEU A 1 134 ? 19.333 -6.520 -10.717 1.00 61.97 134 LEU A N 1
ATOM 1044 C CA . LEU A 1 134 ? 18.978 -5.270 -10.032 1.00 61.97 134 LEU A CA 1
ATOM 1045 C C . LEU A 1 134 ? 20.181 -4.372 -9.697 1.00 61.97 134 LEU A C 1
ATOM 1047 O O . LEU A 1 134 ? 19.983 -3.182 -9.450 1.00 61.97 134 LEU A O 1
ATOM 1051 N N . GLU A 1 135 ? 21.397 -4.925 -9.636 1.00 55.44 135 GLU A N 1
ATOM 1052 C CA . GLU A 1 135 ? 22.578 -4.226 -9.108 1.00 55.44 135 GLU A CA 1
ATOM 1053 C C . GLU A 1 135 ? 23.327 -3.377 -10.150 1.00 55.44 135 GLU A C 1
ATOM 1055 O O . GLU A 1 135 ? 23.803 -2.297 -9.802 1.00 55.44 135 GLU A O 1
ATOM 1060 N N . GLU A 1 136 ? 23.423 -3.804 -11.413 1.00 50.16 136 GLU A N 1
ATOM 1061 C CA . GLU A 1 136 ? 24.174 -3.050 -12.435 1.00 50.16 136 GLU A CA 1
ATOM 1062 C C . GLU A 1 136 ? 23.318 -1.990 -13.132 1.00 50.16 136 GLU A C 1
ATOM 1064 O O . GLU A 1 136 ? 23.774 -0.864 -13.355 1.00 50.16 136 GLU A O 1
ATOM 1069 N N . ASP A 1 137 ? 22.055 -2.318 -13.408 1.00 48.75 137 ASP A N 1
ATOM 1070 C CA . ASP A 1 137 ? 21.171 -1.426 -14.147 1.00 48.75 137 ASP A CA 1
ATOM 1071 C C . ASP A 1 137 ? 20.698 -0.260 -13.271 1.00 48.75 137 ASP A C 1
ATOM 1073 O O . ASP A 1 137 ? 20.767 0.884 -13.713 1.00 48.75 137 ASP A O 1
ATOM 1077 N N . TRP A 1 138 ? 20.281 -0.494 -12.018 1.00 57.50 138 TRP A N 1
ATOM 1078 C CA . TRP A 1 138 ? 19.498 0.488 -11.248 1.00 57.50 138 TRP A CA 1
ATOM 1079 C C . TRP A 1 138 ? 20.301 1.622 -10.591 1.00 57.50 138 TRP A C 1
ATOM 1081 O O . TRP A 1 138 ? 19.805 2.743 -10.450 1.00 57.50 138 TRP A O 1
ATOM 1091 N N . ASP A 1 139 ? 21.543 1.351 -10.187 1.00 51.53 139 ASP A N 1
ATOM 1092 C CA . ASP A 1 139 ? 22.353 2.235 -9.332 1.00 51.53 139 ASP A CA 1
ATOM 1093 C C . ASP A 1 139 ? 23.419 3.050 -10.095 1.00 51.53 139 ASP A C 1
ATOM 1095 O O . ASP A 1 139 ? 24.307 3.661 -9.485 1.00 51.53 139 ASP A O 1
ATOM 1099 N N . ALA A 1 140 ? 23.305 3.154 -11.427 1.00 46.97 140 ALA A N 1
ATOM 1100 C CA . ALA A 1 140 ? 24.267 3.805 -12.334 1.00 46.97 140 ALA A CA 1
ATOM 1101 C C . ALA A 1 140 ? 24.552 5.313 -12.079 1.00 46.97 140 ALA A C 1
ATOM 1103 O O . ALA A 1 140 ? 25.230 5.968 -12.872 1.00 46.97 140 ALA A O 1
ATOM 1104 N N . LYS A 1 141 ? 24.092 5.889 -10.958 1.00 40.28 141 LYS A N 1
ATOM 1105 C CA . LYS A 1 141 ? 24.478 7.225 -10.469 1.00 40.28 141 LYS A CA 1
ATOM 1106 C C . LYS A 1 141 ? 25.259 7.265 -9.147 1.00 40.28 141 LYS A C 1
ATOM 1108 O O . LYS A 1 141 ? 25.518 8.363 -8.659 1.00 40.28 141 LYS A O 1
ATOM 1113 N N . LYS A 1 142 ? 25.739 6.148 -8.583 1.00 40.12 142 LYS A N 1
ATOM 1114 C CA . LYS A 1 142 ? 26.628 6.185 -7.396 1.00 40.12 142 LYS A CA 1
ATOM 1115 C C . LYS A 1 142 ? 28.072 5.762 -7.683 1.00 40.12 142 LYS A C 1
ATOM 1117 O O . LYS A 1 142 ? 28.578 4.793 -7.129 1.00 40.12 142 LYS A O 1
ATOM 1122 N N . LYS A 1 143 ? 28.816 6.582 -8.435 1.00 35.91 143 LYS A N 1
ATOM 1123 C CA . LYS A 1 143 ? 30.283 6.653 -8.272 1.00 35.91 143 LYS A CA 1
ATOM 1124 C C . LYS A 1 143 ? 30.656 7.816 -7.349 1.00 35.91 143 LYS A C 1
ATOM 1126 O O . LYS A 1 143 ? 30.841 8.933 -7.813 1.00 35.91 143 LYS A O 1
ATOM 1131 N N . LYS A 1 144 ? 30.783 7.494 -6.053 1.00 32.72 144 LYS A N 1
ATOM 1132 C CA . LYS A 1 144 ? 31.775 7.964 -5.052 1.00 32.72 144 LYS A CA 1
ATOM 1133 C C . LYS A 1 144 ? 31.147 8.035 -3.655 1.00 32.72 144 LYS A C 1
ATOM 1135 O O . LYS A 1 144 ? 30.463 8.989 -3.314 1.00 32.72 144 LYS A O 1
ATOM 1140 N N . GLY A 1 145 ? 31.443 7.027 -2.838 1.00 34.44 145 GLY A N 1
ATOM 1141 C CA . GLY A 1 145 ? 31.159 7.024 -1.403 1.00 34.44 145 GLY A CA 1
ATOM 1142 C C . GLY A 1 145 ? 30.983 5.605 -0.883 1.00 34.44 145 GLY A C 1
ATOM 1143 O O . GLY A 1 145 ? 29.910 5.031 -1.021 1.00 34.44 145 GLY A O 1
ATOM 1144 N N . LYS A 1 146 ? 32.051 5.022 -0.323 1.00 40.97 146 LYS A N 1
ATOM 1145 C CA . LYS A 1 146 ? 32.048 3.686 0.291 1.00 40.97 146 LYS A CA 1
ATOM 1146 C C . LYS A 1 146 ? 31.089 3.657 1.490 1.00 40.97 146 LYS A C 1
ATOM 1148 O O . LYS A 1 146 ? 31.481 4.009 2.596 1.00 40.97 146 LYS A O 1
ATOM 1153 N N . GLY A 1 147 ? 29.859 3.204 1.277 1.00 35.16 147 GLY A N 1
ATOM 1154 C CA . GLY A 1 147 ? 28.973 2.708 2.328 1.00 35.16 147 GLY A CA 1
ATOM 1155 C C . GLY A 1 147 ? 28.775 1.216 2.105 1.00 35.16 147 GLY A C 1
ATOM 1156 O O . GLY A 1 147 ? 28.273 0.830 1.055 1.00 35.16 147 GLY A O 1
ATOM 1157 N N . LYS A 1 148 ? 29.224 0.377 3.045 1.00 36.62 148 LYS A N 1
ATOM 1158 C CA . LYS A 1 148 ? 29.076 -1.084 2.960 1.00 36.62 148 LYS A CA 1
ATOM 1159 C C . LYS A 1 148 ? 27.586 -1.436 2.886 1.00 36.62 148 LYS A C 1
ATOM 1161 O O . LYS A 1 148 ? 26.867 -1.279 3.871 1.00 36.62 148 LYS A O 1
ATOM 1166 N N . GLY A 1 149 ? 27.135 -1.860 1.708 1.00 36.28 149 GLY A N 1
ATOM 1167 C CA . GLY A 1 149 ? 25.756 -2.252 1.442 1.00 36.28 149 GLY A CA 1
ATOM 1168 C C . GLY A 1 149 ? 25.424 -3.594 2.088 1.00 36.28 149 GLY A C 1
ATOM 1169 O O . GLY A 1 149 ? 26.213 -4.535 2.059 1.00 36.28 149 GLY A O 1
ATOM 1170 N N . TYR A 1 150 ? 24.228 -3.684 2.662 1.00 42.81 150 TYR A N 1
ATOM 1171 C CA . TYR A 1 150 ? 23.707 -4.875 3.338 1.00 42.81 150 TYR A CA 1
ATOM 1172 C C . TYR A 1 150 ? 23.592 -6.103 2.401 1.00 42.81 150 TYR A C 1
ATOM 1174 O O . TYR A 1 150 ? 23.607 -7.236 2.876 1.00 42.81 150 TYR A O 1
ATOM 1182 N N . GLY A 1 151 ? 23.556 -5.892 1.076 1.00 42.94 151 GLY A N 1
ATOM 1183 C CA . GLY A 1 151 ? 23.491 -6.948 0.054 1.00 42.94 151 GLY A CA 1
ATOM 1184 C C . GLY A 1 151 ? 24.717 -7.868 0.005 1.00 42.94 151 GLY A C 1
ATOM 1185 O O . GLY A 1 151 ? 24.584 -9.063 -0.253 1.00 42.94 151 GLY A O 1
ATOM 1186 N N . GLU A 1 152 ? 25.902 -7.368 0.374 1.00 40.50 152 GLU A N 1
ATOM 1187 C CA . GLU A 1 152 ? 27.137 -8.168 0.382 1.00 40.50 152 GLU A CA 1
ATOM 1188 C C . GLU A 1 152 ? 27.123 -9.251 1.483 1.00 40.50 152 GLU A C 1
ATOM 1190 O O . GLU A 1 152 ? 27.750 -10.303 1.345 1.00 40.50 152 GLU A O 1
ATOM 1195 N N . LYS A 1 153 ? 26.348 -9.043 2.561 1.00 41.06 153 LYS A N 1
ATOM 1196 C CA . LYS A 1 153 ? 26.195 -10.032 3.642 1.00 41.06 153 LYS A CA 1
ATOM 1197 C 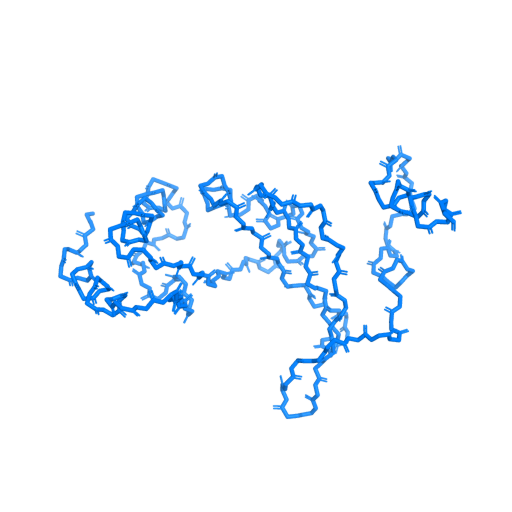C . LYS A 1 153 ? 25.327 -11.227 3.245 1.00 41.06 153 LYS A C 1
ATOM 1199 O O . LYS A 1 153 ? 25.548 -12.311 3.773 1.00 41.06 153 LYS A O 1
ATOM 1204 N N . ILE A 1 154 ? 24.376 -11.052 2.324 1.00 48.06 154 ILE A N 1
ATOM 1205 C CA . ILE A 1 154 ? 23.464 -12.130 1.907 1.00 48.06 154 ILE A CA 1
ATOM 1206 C C . ILE A 1 154 ? 24.166 -13.098 0.943 1.00 48.06 154 ILE A C 1
ATOM 1208 O O . ILE A 1 154 ? 23.979 -14.305 1.066 1.00 48.06 154 ILE A O 1
ATOM 1212 N N . ARG A 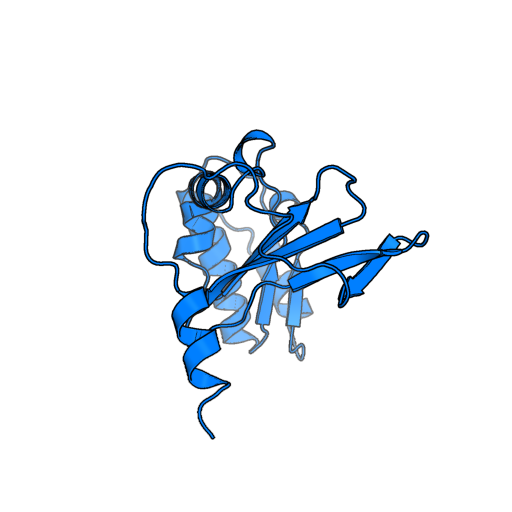1 155 ? 25.049 -12.606 0.056 1.00 41.03 155 ARG A N 1
ATOM 1213 C CA . ARG A 1 155 ? 25.856 -13.468 -0.835 1.00 41.03 155 ARG A CA 1
ATOM 1214 C C . ARG A 1 155 ? 26.717 -14.470 -0.054 1.00 41.03 155 ARG A C 1
ATOM 1216 O O . ARG A 1 155 ? 26.664 -15.661 -0.327 1.00 41.03 155 ARG A O 1
ATOM 1223 N N . ARG A 1 156 ? 27.401 -14.024 1.007 1.00 40.28 156 ARG A N 1
ATOM 1224 C CA . ARG A 1 156 ? 28.229 -14.912 1.850 1.00 40.28 156 ARG A CA 1
ATOM 1225 C C . ARG A 1 156 ? 27.446 -15.972 2.628 1.00 40.28 156 ARG A C 1
ATOM 1227 O O . ARG A 1 156 ? 28.041 -16.962 3.029 1.00 40.28 156 ARG A O 1
ATOM 1234 N N . ALA A 1 157 ? 26.151 -15.768 2.864 1.00 46.47 157 ALA A N 1
ATOM 1235 C CA . ALA A 1 157 ? 25.315 -16.754 3.546 1.00 46.47 157 ALA A CA 1
ATOM 1236 C C . ALA A 1 157 ? 24.786 -17.843 2.596 1.00 46.47 157 ALA A C 1
ATOM 1238 O O . ALA A 1 157 ? 24.352 -18.890 3.065 1.00 46.47 157 ALA A O 1
ATOM 1239 N N . ARG A 1 158 ? 24.810 -17.605 1.276 1.00 41.09 158 ARG A N 1
ATOM 1240 C CA . ARG A 1 158 ? 24.313 -18.549 0.266 1.00 41.09 158 ARG A CA 1
ATOM 1241 C C . ARG A 1 158 ? 25.385 -19.529 -0.220 1.00 41.09 158 ARG A C 1
ATOM 1243 O O . ARG A 1 158 ? 25.040 -20.654 -0.551 1.00 41.09 158 ARG A O 1
ATOM 1250 N N . ASP A 1 159 ? 26.654 -19.128 -0.195 1.00 43.78 159 ASP A N 1
ATOM 1251 C CA . ASP A 1 159 ? 27.787 -19.942 -0.676 1.00 43.78 159 ASP A CA 1
ATOM 1252 C C . ASP A 1 159 ? 28.452 -20.782 0.435 1.00 43.78 159 ASP A C 1
ATOM 1254 O O . ASP A 1 159 ? 29.559 -21.290 0.272 1.00 43.78 159 ASP A O 1
ATOM 1258 N N . GLY A 1 160 ? 27.804 -20.885 1.596 1.00 46.38 160 GLY A N 1
ATOM 1259 C CA . GLY A 1 160 ? 28.332 -21.543 2.788 1.00 46.38 160 GLY A CA 1
ATOM 1260 C C . GLY A 1 160 ? 27.413 -22.631 3.325 1.00 46.38 160 GLY A C 1
ATOM 1261 O O . GLY A 1 160 ? 27.017 -22.527 4.480 1.00 46.38 160 GLY A O 1
ATOM 1262 N N . TYR A 1 161 ? 27.080 -23.621 2.491 1.00 39.12 161 TYR A N 1
ATOM 1263 C CA . TYR A 1 161 ? 26.728 -25.000 2.862 1.00 39.12 161 TYR A CA 1
ATOM 1264 C C . TYR A 1 161 ? 27.085 -25.939 1.710 1.00 39.12 161 TYR A C 1
ATOM 1266 O O . TYR A 1 161 ? 26.729 -25.600 0.559 1.00 39.12 161 TYR A O 1
#

Organism: NCBI:txid1076179